Protein AF-A0A7S1EM08-F1 (af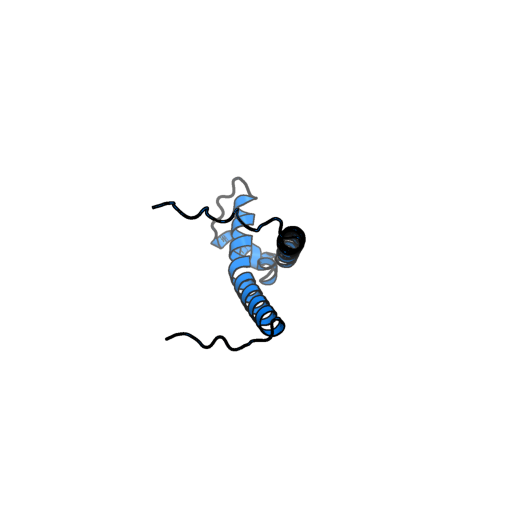db_monomer)

Sequence (112 aa):
RRGREGNLEPFESMVCGAIAGAVSGALTTPIDVIKTRLMTVKGSQRTIQGVFVDILAREGPVGLAAGLRERALYIALGSAIFWGCFEQSKGWLDQRDAQGALKPPGRAPARA

Solvent-accessible surface area (backbone atoms only — not comparable to full-atom values): 6696 Å² total; per-residue (Å²): 138,83,78,83,82,66,90,62,51,74,65,57,52,49,52,52,49,50,50,54,49,48,53,52,43,65,69,45,33,44,57,53,48,50,52,49,54,59,66,69,45,80,88,62,92,67,50,74,65,55,53,51,51,52,42,44,75,74,52,33,80,62,44,39,49,64,59,52,67,63,48,50,51,52,49,51,53,52,50,51,54,53,50,53,52,47,51,53,54,47,54,55,50,52,52,40,49,74,68,54,74,67,63,71,79,73,79,72,78,82,77,130

Mean predicted aligned error: 13.81 Å

pLDDT: mean 73.02, std 11.29, range [43.91, 93.06]

Structure (mmCIF, N/CA/C/O backbone):
data_AF-A0A7S1EM08-F1
#
_entry.id   AF-A0A7S1EM08-F1
#
loop_
_atom_site.group_PDB
_atom_site.id
_atom_site.type_symbol
_atom_site.label_atom_id
_atom_site.label_alt_id
_atom_site.label_comp_id
_atom_site.label_asym_id
_atom_site.label_entity_id
_atom_site.label_seq_id
_atom_site.pdbx_PDB_ins_code
_atom_site.Cartn_x
_atom_site.Cartn_y
_atom_site.Cartn_z
_atom_site.occupancy
_atom_site.B_iso_or_equiv
_atom_site.auth_seq_id
_atom_site.auth_comp_id
_atom_site.auth_asym_id
_atom_site.auth_atom_id
_atom_site.pdbx_PDB_model_num
ATOM 1 N N . ARG A 1 1 ? 7.359 -28.696 -13.840 1.00 46.88 1 ARG A N 1
ATOM 2 C CA . ARG A 1 1 ? 6.148 -28.099 -14.454 1.00 46.88 1 ARG A CA 1
ATOM 3 C C . ARG A 1 1 ? 6.373 -26.592 -14.537 1.00 46.88 1 ARG A C 1
ATOM 5 O O . ARG A 1 1 ? 6.162 -25.902 -13.553 1.00 46.88 1 ARG A O 1
ATOM 12 N N . ARG A 1 2 ? 6.952 -26.126 -15.649 1.00 43.91 2 ARG A N 1
ATOM 13 C CA . ARG A 1 2 ? 7.325 -24.726 -15.901 1.00 43.91 2 ARG A CA 1
ATOM 14 C C . ARG A 1 2 ? 6.115 -24.076 -16.580 1.00 43.91 2 ARG A C 1
ATOM 16 O O . ARG A 1 2 ? 5.728 -24.521 -17.657 1.00 43.91 2 ARG A O 1
ATOM 23 N N . GLY A 1 3 ? 5.428 -23.187 -15.864 1.00 45.25 3 GLY A N 1
ATOM 24 C CA . GLY A 1 3 ? 4.225 -22.511 -16.349 1.00 45.25 3 GLY A CA 1
ATOM 25 C C . GLY A 1 3 ? 4.552 -21.670 -17.579 1.00 45.25 3 GLY A C 1
ATOM 26 O O . GLY A 1 3 ? 5.607 -21.050 -17.632 1.00 45.25 3 GLY A O 1
ATOM 27 N N . ARG A 1 4 ? 3.675 -21.728 -18.581 1.00 49.38 4 ARG A N 1
ATOM 28 C CA . ARG A 1 4 ? 3.766 -20.994 -19.845 1.00 49.38 4 ARG A CA 1
ATOM 29 C C . ARG A 1 4 ? 3.819 -19.496 -19.547 1.00 49.38 4 ARG A C 1
ATOM 31 O O . ARG A 1 4 ? 2.798 -18.918 -19.189 1.00 49.38 4 ARG A O 1
ATOM 38 N N . GLU A 1 5 ? 4.981 -18.884 -19.725 1.00 55.38 5 GLU A N 1
ATOM 39 C CA . GLU A 1 5 ? 5.107 -17.442 -19.930 1.00 55.38 5 GLU A CA 1
ATOM 40 C C . GLU A 1 5 ? 4.520 -17.162 -21.317 1.00 55.38 5 GLU A C 1
ATOM 42 O O . GLU A 1 5 ? 5.207 -17.168 -22.336 1.00 55.38 5 GLU A O 1
ATOM 47 N N . GLY A 1 6 ? 3.189 -17.076 -21.374 1.00 58.03 6 GLY A N 1
ATOM 48 C CA . GLY A 1 6 ? 2.522 -16.464 -22.509 1.00 58.03 6 GLY A CA 1
ATOM 49 C C . GLY A 1 6 ? 3.033 -15.035 -22.598 1.00 58.03 6 GLY A C 1
ATOM 50 O O . GLY A 1 6 ? 3.149 -14.369 -21.573 1.00 58.03 6 GLY A O 1
ATOM 51 N N . ASN A 1 7 ? 3.380 -14.599 -23.803 1.00 53.12 7 ASN A N 1
ATOM 52 C CA . ASN A 1 7 ? 3.710 -13.218 -24.123 1.00 53.12 7 ASN A CA 1
ATOM 53 C C . ASN A 1 7 ? 2.462 -12.345 -23.898 1.00 53.12 7 ASN A C 1
ATOM 55 O O . ASN A 1 7 ? 1.795 -11.959 -24.855 1.00 53.12 7 ASN A O 1
ATOM 59 N N . LEU A 1 8 ? 2.091 -12.148 -22.630 1.00 60.16 8 LEU A N 1
ATOM 60 C CA . LEU A 1 8 ? 1.045 -11.236 -22.203 1.00 60.16 8 LEU A CA 1
ATOM 61 C C . LEU A 1 8 ? 1.522 -9.851 -22.592 1.00 60.16 8 LEU A C 1
ATOM 63 O O . LEU A 1 8 ? 2.664 -9.484 -22.293 1.00 60.16 8 LEU A O 1
ATOM 67 N N . GLU A 1 9 ? 0.665 -9.098 -23.270 1.00 72.25 9 GLU A N 1
ATOM 68 C CA . GLU A 1 9 ? 1.001 -7.719 -23.577 1.00 72.25 9 GLU A CA 1
ATOM 69 C C . GLU A 1 9 ? 1.363 -7.008 -22.258 1.00 72.25 9 GLU A C 1
ATOM 71 O O . GLU A 1 9 ? 0.717 -7.262 -21.229 1.00 72.25 9 GLU A O 1
ATOM 76 N N . PRO A 1 10 ? 2.380 -6.128 -22.234 1.00 77.31 10 PRO A N 1
ATOM 77 C CA . PRO A 1 10 ? 2.756 -5.393 -21.023 1.00 77.31 10 PRO A CA 1
ATOM 78 C C . PRO A 1 10 ? 1.546 -4.734 -20.344 1.00 77.31 10 PRO A C 1
ATOM 80 O O . PRO A 1 10 ? 1.454 -4.686 -19.116 1.00 77.31 10 PRO A O 1
ATOM 83 N N . PHE A 1 11 ? 0.576 -4.312 -21.156 1.00 80.19 11 PHE A N 1
ATOM 84 C CA . PHE A 1 11 ? -0.696 -3.765 -20.716 1.00 80.19 11 PHE A CA 1
ATOM 85 C C . PHE A 1 11 ? -1.592 -4.783 -19.987 1.00 80.19 11 PHE A C 1
ATOM 87 O O . PHE A 1 11 ? -2.095 -4.482 -18.905 1.00 80.19 11 PHE A O 1
ATOM 94 N N . GLU A 1 12 ? -1.757 -6.003 -20.506 1.00 83.06 12 GLU A N 1
ATOM 95 C CA . GLU A 1 12 ? -2.551 -7.056 -19.850 1.00 83.06 12 GLU A CA 1
ATOM 96 C C . GLU A 1 12 ? -1.973 -7.428 -18.481 1.00 83.06 12 GLU A C 1
ATOM 98 O O . GLU A 1 12 ? -2.707 -7.567 -17.497 1.00 83.06 12 GLU A O 1
ATOM 103 N N . SER A 1 13 ? -0.644 -7.531 -18.397 1.00 82.56 13 SER A N 1
ATOM 104 C CA . SER A 1 13 ? 0.050 -7.809 -17.136 1.00 82.56 13 SER A CA 1
ATOM 105 C C . SER A 1 13 ? -0.131 -6.670 -16.126 1.00 82.56 13 SER A C 1
ATOM 107 O O . SER A 1 13 ? -0.373 -6.933 -14.945 1.00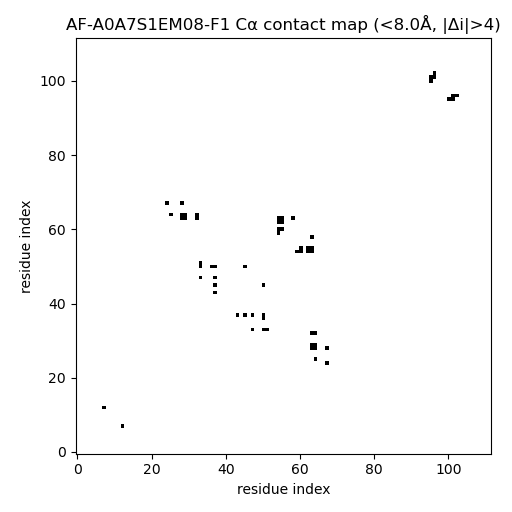 82.56 13 SER A O 1
ATOM 109 N N . MET A 1 14 ? -0.087 -5.410 -16.579 1.00 80.50 14 MET A N 1
ATOM 110 C CA . MET A 1 14 ? -0.380 -4.244 -15.738 1.00 80.50 14 MET A CA 1
ATOM 111 C C . MET A 1 14 ? -1.815 -4.255 -15.210 1.00 80.50 14 MET A C 1
ATOM 113 O O . MET A 1 14 ? -2.022 -4.028 -14.019 1.00 80.50 14 MET A O 1
ATOM 117 N N . VAL A 1 15 ? -2.803 -4.537 -16.062 1.00 85.31 15 VAL A N 1
ATOM 118 C CA . VAL A 1 15 ? -4.218 -4.574 -15.658 1.00 85.31 15 VAL A CA 1
ATOM 119 C C . VAL A 1 15 ? -4.469 -5.710 -14.667 1.00 85.31 15 VAL A C 1
ATOM 121 O O . VAL A 1 15 ? -5.100 -5.496 -13.632 1.00 85.31 15 VAL A O 1
ATOM 124 N N . CYS A 1 16 ? -3.918 -6.898 -14.927 1.00 85.19 16 CYS A N 1
ATOM 125 C CA . CYS A 1 16 ? -3.976 -8.030 -14.004 1.00 85.19 16 CYS A CA 1
ATOM 126 C C . CYS A 1 16 ? -3.360 -7.676 -12.640 1.00 85.19 16 CYS A C 1
ATOM 128 O O . CYS A 1 16 ? -3.988 -7.887 -11.598 1.00 85.19 16 CYS A O 1
ATOM 130 N N . GLY A 1 17 ? -2.171 -7.064 -12.641 1.00 83.69 17 GLY A N 1
ATOM 131 C CA . GLY A 1 17 ? -1.505 -6.594 -11.427 1.00 83.69 17 GLY A CA 1
ATOM 132 C C . GLY A 1 17 ? -2.308 -5.529 -10.678 1.00 83.69 17 GLY A C 1
ATOM 133 O O . GLY A 1 17 ? -2.412 -5.590 -9.453 1.00 83.69 17 GLY A O 1
ATOM 134 N N . ALA A 1 18 ? -2.936 -4.596 -11.396 1.00 82.25 18 ALA A N 1
ATOM 135 C CA . ALA A 1 18 ? -3.779 -3.558 -10.811 1.00 82.25 18 ALA A CA 1
ATOM 136 C C . ALA A 1 18 ? -5.034 -4.143 -10.148 1.00 82.25 18 ALA A C 1
ATOM 138 O O . ALA A 1 18 ? -5.361 -3.764 -9.025 1.00 82.25 18 ALA A O 1
ATOM 139 N N . ILE A 1 19 ? -5.705 -5.101 -10.793 1.00 84.31 19 ILE A N 1
ATOM 140 C CA . ILE A 1 19 ? -6.881 -5.781 -10.229 1.00 84.31 19 ILE A CA 1
ATOM 141 C C . ILE A 1 19 ? -6.481 -6.608 -9.006 1.00 84.31 19 ILE A C 1
ATOM 143 O O . ILE A 1 19 ? -7.110 -6.494 -7.954 1.00 84.31 19 ILE A O 1
ATOM 147 N N . ALA A 1 20 ? -5.407 -7.395 -9.103 1.00 85.44 20 ALA A N 1
ATOM 148 C CA . ALA A 1 20 ? -4.890 -8.169 -7.977 1.00 85.44 20 ALA A CA 1
ATOM 149 C C . ALA A 1 20 ? -4.507 -7.258 -6.794 1.00 85.44 20 ALA A C 1
ATOM 151 O O . ALA A 1 20 ? -4.840 -7.552 -5.643 1.00 85.44 20 ALA A O 1
ATOM 152 N N . GLY A 1 21 ? -3.874 -6.117 -7.079 1.00 77.06 21 GLY A N 1
ATOM 153 C CA . GLY A 1 21 ? -3.540 -5.089 -6.097 1.00 77.06 21 GLY A CA 1
ATOM 154 C C . GLY A 1 21 ? -4.771 -4.429 -5.476 1.00 77.06 21 GLY A C 1
ATOM 155 O O . 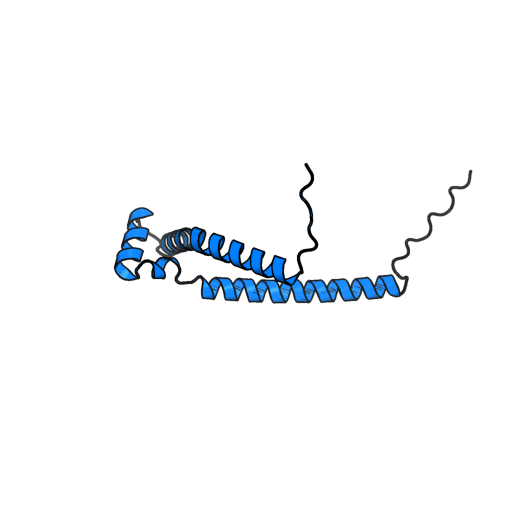GLY A 1 21 ? -4.804 -4.240 -4.263 1.00 77.06 21 GLY A O 1
ATOM 156 N N . ALA A 1 22 ? -5.807 -4.140 -6.265 1.00 78.19 22 ALA A N 1
ATOM 157 C CA . ALA A 1 22 ? -7.059 -3.565 -5.781 1.00 78.19 22 ALA A CA 1
ATOM 158 C C . ALA A 1 22 ? -7.814 -4.532 -4.859 1.00 78.19 22 ALA A C 1
ATOM 160 O O . ALA A 1 22 ? -8.290 -4.122 -3.802 1.00 78.19 22 ALA A O 1
ATOM 161 N N . VAL A 1 23 ? -7.873 -5.820 -5.211 1.00 81.38 23 VAL A N 1
ATOM 162 C CA . VAL A 1 23 ? -8.495 -6.863 -4.378 1.00 81.38 23 VAL A CA 1
ATOM 163 C C . VAL A 1 23 ? -7.713 -7.061 -3.078 1.00 81.38 23 VAL A C 1
ATOM 165 O O . VAL A 1 23 ? -8.300 -7.069 -1.997 1.00 81.38 23 VAL A O 1
ATOM 168 N N . SER A 1 24 ? -6.384 -7.159 -3.163 1.00 80.94 24 SER A N 1
ATOM 169 C CA . SER A 1 24 ? -5.511 -7.244 -1.986 1.00 80.94 24 SER A CA 1
ATOM 170 C C . SER A 1 24 ? -5.666 -6.017 -1.082 1.00 80.94 24 SER A C 1
ATOM 172 O O . SER A 1 24 ? -5.831 -6.147 0.134 1.00 80.94 24 SER A O 1
ATOM 174 N N . GLY A 1 25 ? -5.706 -4.824 -1.684 1.00 71.81 25 GLY A N 1
ATOM 175 C CA . GLY A 1 25 ? -5.969 -3.560 -1.009 1.00 71.81 25 GLY A CA 1
ATOM 176 C C . GLY A 1 25 ? -7.314 -3.584 -0.294 1.00 71.81 25 GLY A C 1
ATOM 177 O O . GLY A 1 25 ? -7.359 -3.356 0.908 1.00 71.81 25 GLY A O 1
ATOM 178 N N . ALA A 1 26 ? -8.400 -3.953 -0.971 1.00 73.12 26 ALA A N 1
ATOM 179 C CA . ALA A 1 26 ? -9.730 -4.030 -0.367 1.00 73.12 26 ALA A CA 1
ATOM 180 C C . ALA A 1 26 ? -9.786 -4.973 0.851 1.00 73.12 26 ALA A C 1
ATOM 182 O O . ALA A 1 26 ? -10.440 -4.652 1.842 1.00 73.12 26 ALA A O 1
ATOM 183 N N . LEU A 1 27 ? -9.061 -6.096 0.812 1.00 77.94 27 LEU A N 1
ATOM 184 C CA . LEU A 1 27 ? -8.993 -7.047 1.927 1.00 77.94 27 LEU A CA 1
ATOM 185 C C . LEU A 1 27 ? -8.138 -6.548 3.101 1.00 77.94 27 LEU A C 1
ATOM 187 O O . LEU A 1 27 ? -8.450 -6.830 4.257 1.00 77.94 27 LEU A O 1
ATOM 191 N N . THR A 1 28 ? -7.067 -5.802 2.830 1.00 76.75 28 THR A N 1
ATOM 192 C CA . THR A 1 28 ? -6.117 -5.335 3.858 1.00 76.75 28 THR A CA 1
ATOM 193 C C . THR A 1 28 ? -6.4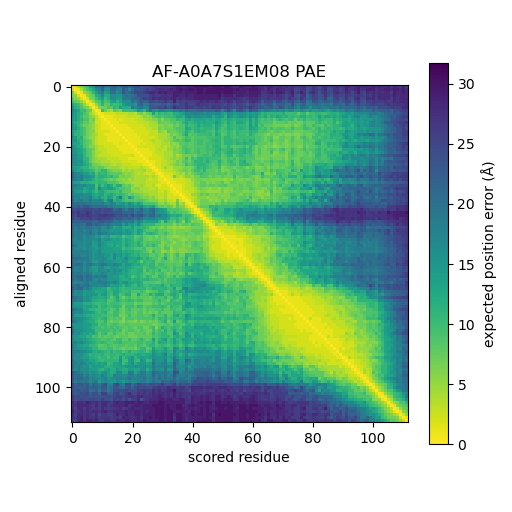56 -3.960 4.433 1.00 76.75 28 THR A C 1
ATOM 195 O O . THR A 1 28 ? -6.115 -3.682 5.582 1.00 76.75 28 THR A O 1
ATOM 198 N N . THR A 1 29 ? -7.195 -3.123 3.699 1.00 72.69 29 THR A N 1
ATOM 199 C CA . THR A 1 29 ? -7.602 -1.778 4.144 1.00 72.69 29 THR A CA 1
ATOM 200 C C . THR A 1 29 ? -8.382 -1.768 5.469 1.00 72.69 29 THR A C 1
ATOM 202 O O . THR A 1 29 ? -8.004 -0.975 6.333 1.00 72.69 29 THR A O 1
ATOM 205 N N . PRO A 1 30 ? -9.382 -2.642 5.734 1.00 70.19 30 PRO A N 1
ATOM 206 C CA . PRO A 1 30 ? -10.062 -2.642 7.034 1.00 70.19 30 PRO A CA 1
ATOM 207 C C . PRO A 1 30 ? -9.102 -2.921 8.198 1.00 70.19 30 PRO A C 1
ATOM 209 O O . PRO A 1 30 ? -9.224 -2.315 9.261 1.00 70.19 30 PRO A O 1
ATOM 212 N N . ILE A 1 31 ? -8.111 -3.795 7.998 1.00 76.25 31 ILE A N 1
ATOM 213 C CA . ILE A 1 31 ? -7.103 -4.125 9.016 1.00 76.25 31 ILE A CA 1
ATOM 214 C C . ILE A 1 31 ? -6.174 -2.926 9.255 1.00 76.25 31 ILE A C 1
ATOM 216 O O . ILE A 1 31 ? -5.887 -2.592 10.409 1.00 76.25 31 ILE A O 1
ATOM 220 N N . ASP A 1 32 ? -5.760 -2.237 8.189 1.00 75.25 32 ASP A N 1
ATOM 221 C CA . ASP A 1 32 ? -4.921 -1.036 8.270 1.00 75.25 32 ASP A CA 1
ATOM 222 C C . ASP A 1 32 ? -5.649 0.134 8.967 1.00 75.25 32 ASP A C 1
ATOM 224 O O . ASP A 1 32 ? -5.050 0.832 9.795 1.00 75.25 32 ASP A O 1
ATOM 228 N N . VAL A 1 33 ? -6.952 0.323 8.720 1.00 69.25 33 VAL A N 1
ATOM 229 C CA . VAL A 1 33 ? -7.774 1.363 9.376 1.00 69.25 33 VAL A CA 1
ATOM 230 C C . VAL A 1 33 ? -7.970 1.071 10.867 1.00 69.25 33 VAL A C 1
ATOM 232 O O . VAL A 1 33 ? -7.821 1.967 11.702 1.00 69.25 33 VAL A O 1
ATOM 235 N N . ILE A 1 34 ? -8.245 -0.183 11.238 1.00 72.62 34 ILE A N 1
ATOM 236 C CA . ILE A 1 34 ? -8.352 -0.576 12.653 1.00 72.62 34 ILE A CA 1
ATOM 237 C C . ILE A 1 34 ? -7.021 -0.328 13.368 1.00 72.62 34 ILE A C 1
ATOM 239 O O . ILE A 1 34 ? -7.000 0.257 14.453 1.00 72.62 34 ILE A O 1
ATOM 243 N N . LYS A 1 35 ? -5.903 -0.747 12.759 1.00 72.06 35 LYS A N 1
ATOM 244 C CA . LYS A 1 35 ? -4.566 -0.616 13.350 1.00 72.06 35 LYS A CA 1
ATOM 245 C C . LYS A 1 35 ? -4.174 0.845 13.553 1.00 72.06 35 LYS A C 1
ATOM 247 O O . LYS A 1 35 ? -3.656 1.194 14.613 1.00 72.06 35 LYS A O 1
ATOM 252 N N . THR A 1 36 ? -4.432 1.699 12.563 1.00 73.12 36 THR A N 1
ATOM 253 C CA . THR A 1 36 ? -4.134 3.135 12.658 1.00 73.12 36 THR A CA 1
ATOM 254 C C . THR A 1 36 ? -5.005 3.817 13.710 1.00 73.12 36 THR A C 1
ATOM 256 O O . THR A 1 36 ? -4.454 4.488 14.580 1.00 73.12 36 THR A O 1
ATOM 259 N N . ARG A 1 37 ? -6.323 3.567 13.750 1.00 69.94 37 ARG A N 1
ATOM 260 C CA . ARG A 1 37 ? -7.192 4.134 14.803 1.00 69.94 37 ARG A CA 1
ATOM 261 C C . ARG A 1 37 ? -6.823 3.663 16.208 1.00 69.94 37 ARG A C 1
ATOM 263 O O . ARG A 1 37 ? -6.883 4.463 17.139 1.00 69.94 37 ARG A O 1
ATOM 270 N N . LEU A 1 38 ? -6.412 2.404 16.364 1.00 70.94 38 LEU A N 1
ATOM 271 C CA . LEU A 1 38 ? -5.954 1.876 17.650 1.00 70.94 38 LEU A CA 1
ATOM 272 C C . LEU A 1 38 ? -4.676 2.584 18.136 1.00 70.94 38 LEU A C 1
ATOM 274 O O . LEU A 1 38 ? -4.547 2.866 19.322 1.00 70.94 38 LEU A O 1
ATOM 278 N N . MET A 1 39 ? -3.754 2.912 17.223 1.00 67.62 39 MET A N 1
ATOM 279 C CA . MET A 1 39 ? -2.489 3.587 17.548 1.00 67.62 39 MET A CA 1
ATOM 280 C C . MET A 1 39 ? -2.632 5.104 17.744 1.00 67.62 39 MET A C 1
ATOM 282 O O . MET A 1 39 ? -1.878 5.695 18.517 1.00 67.62 39 MET A O 1
ATOM 286 N N . THR A 1 40 ? -3.584 5.755 17.067 1.00 70.06 40 THR A N 1
ATOM 287 C CA . THR A 1 40 ? -3.798 7.208 17.186 1.00 70.06 40 THR A CA 1
ATOM 288 C C . THR A 1 40 ? -4.482 7.591 18.502 1.00 70.06 40 THR A C 1
ATOM 290 O O . THR A 1 40 ? -4.184 8.651 19.054 1.00 70.06 40 THR A O 1
ATOM 293 N N . VAL A 1 41 ? -5.350 6.737 19.061 1.00 66.50 41 VAL A N 1
ATOM 294 C CA . VAL A 1 41 ? -5.991 7.006 20.359 1.00 66.50 41 VAL A CA 1
ATOM 295 C C . VAL A 1 41 ? -5.111 6.485 21.500 1.00 66.50 41 VAL A C 1
ATOM 297 O O . VAL A 1 41 ? -5.346 5.415 22.065 1.00 66.50 41 VAL A O 1
ATOM 300 N N . LYS A 1 42 ? -4.081 7.259 21.862 1.00 51.81 42 LYS A N 1
ATOM 301 C CA . LYS A 1 42 ? -3.261 6.990 23.054 1.00 51.81 42 LYS A CA 1
ATOM 302 C C . LYS A 1 42 ? -4.160 6.872 24.294 1.00 51.81 42 LYS A C 1
ATOM 304 O O . LYS A 1 42 ? -4.842 7.824 24.656 1.00 51.81 42 LYS A O 1
ATOM 309 N N . GLY A 1 43 ? -4.144 5.705 24.942 1.00 56.62 43 GLY A N 1
ATOM 310 C CA . GLY A 1 43 ? -4.871 5.448 26.194 1.00 56.62 43 GLY A CA 1
ATOM 311 C C . GLY A 1 43 ? -6.236 4.765 26.049 1.00 56.62 43 GLY A C 1
ATOM 312 O O . GLY A 1 43 ? -6.916 4.559 27.051 1.00 56.62 43 GLY A O 1
ATOM 313 N N . SER A 1 44 ? -6.650 4.372 24.840 1.00 56.56 44 SER A N 1
ATOM 314 C CA . SER A 1 44 ? -7.898 3.628 24.653 1.00 56.56 44 SER A CA 1
ATOM 315 C C . SER A 1 44 ? -7.698 2.124 24.863 1.00 56.56 44 SER A C 1
ATOM 317 O O . SER A 1 44 ? -7.051 1.463 24.060 1.00 56.56 44 SER A O 1
ATOM 319 N N . GLN A 1 45 ? -8.316 1.554 25.903 1.00 58.41 45 GLN A N 1
ATOM 320 C CA . GLN A 1 45 ? -8.475 0.099 26.095 1.00 58.41 45 GLN A CA 1
ATOM 321 C C . GLN A 1 45 ? -9.540 -0.484 25.140 1.00 58.41 45 GLN A C 1
ATOM 323 O O . GLN A 1 45 ? -10.345 -1.331 25.521 1.00 58.41 45 GLN A O 1
ATOM 328 N N . ARG A 1 46 ? -9.634 0.020 23.903 1.00 63.84 46 ARG A N 1
ATOM 329 C CA . ARG A 1 46 ? -10.616 -0.479 22.938 1.00 63.84 46 ARG A CA 1
ATOM 330 C C . ARG A 1 46 ? -10.100 -1.757 22.299 1.00 63.84 46 ARG A C 1
ATOM 332 O O . ARG A 1 46 ? -9.036 -1.790 21.691 1.00 63.84 46 ARG A O 1
ATOM 339 N N . THR A 1 47 ? -10.899 -2.808 22.395 1.00 71.81 47 THR A N 1
ATOM 340 C CA . THR A 1 47 ? -10.673 -4.063 21.684 1.00 71.81 47 THR A CA 1
ATOM 341 C C . THR A 1 47 ? -10.822 -3.841 20.175 1.00 71.81 47 THR A C 1
ATOM 343 O O . THR A 1 47 ? -11.649 -3.037 19.741 1.00 71.81 47 THR A O 1
ATOM 346 N N . ILE A 1 48 ? -10.076 -4.604 19.370 1.00 72.44 48 ILE A N 1
ATOM 347 C CA . ILE A 1 48 ? -10.146 -4.613 17.894 1.00 72.44 48 ILE A CA 1
ATOM 348 C C . ILE A 1 48 ? -11.602 -4.661 17.391 1.00 72.44 48 ILE A C 1
ATOM 350 O O . ILE A 1 48 ? -11.984 -3.909 16.497 1.00 72.44 48 ILE A O 1
ATOM 354 N N . GLN A 1 49 ? -12.431 -5.493 18.027 1.00 74.00 49 GLN A N 1
ATOM 355 C CA . GLN A 1 49 ? -13.851 -5.654 17.708 1.00 74.00 49 GLN A CA 1
ATOM 356 C C . GLN A 1 49 ? -14.672 -4.384 17.979 1.00 74.00 49 GLN A C 1
ATOM 358 O O . GLN A 1 49 ? -15.526 -4.027 17.173 1.00 74.00 49 GLN A O 1
ATOM 363 N N . GLY A 1 50 ? -14.392 -3.665 19.070 1.00 73.81 50 GLY A N 1
ATOM 364 C CA . GLY A 1 50 ? -15.096 -2.429 19.414 1.00 73.81 50 GLY A CA 1
ATOM 365 C C . GLY A 1 50 ? -14.802 -1.300 18.428 1.00 73.81 50 GLY A C 1
ATOM 366 O O . GLY A 1 50 ? -15.708 -0.568 18.051 1.00 73.81 50 GLY A O 1
ATOM 367 N N . VAL A 1 51 ? -13.557 -1.198 17.950 1.00 73.69 51 VAL A N 1
ATOM 368 C CA . VAL A 1 51 ? -13.186 -0.235 16.898 1.00 73.69 51 VAL A CA 1
ATOM 369 C C . VAL A 1 51 ? -13.861 -0.590 15.574 1.00 73.69 51 VAL A C 1
ATOM 371 O O . VAL A 1 51 ? -14.376 0.296 14.903 1.00 73.69 51 VAL A O 1
ATOM 374 N N . PHE A 1 52 ? -13.908 -1.876 15.218 1.00 71.25 52 PHE A N 1
ATOM 375 C CA . PHE A 1 52 ? -14.570 -2.334 13.997 1.00 71.25 52 PHE A CA 1
ATOM 376 C C . PHE A 1 52 ? -16.071 -2.010 13.985 1.00 71.25 52 PHE A C 1
ATOM 378 O O . PHE A 1 52 ? -16.565 -1.451 13.008 1.00 71.25 52 PHE A O 1
ATOM 385 N N . VAL A 1 53 ? -16.781 -2.297 15.082 1.00 77.44 53 VAL A N 1
ATOM 386 C CA . VAL A 1 53 ? -18.215 -1.988 15.218 1.00 77.44 53 VAL A CA 1
ATOM 387 C C . VAL A 1 53 ? -18.466 -0.478 15.229 1.00 77.44 53 VAL A C 1
ATOM 389 O O . VAL A 1 53 ? -19.397 -0.024 14.573 1.00 77.44 53 VAL A O 1
ATOM 392 N N . ASP A 1 54 ? -17.627 0.312 15.909 1.00 75.31 54 ASP A N 1
ATOM 393 C CA . ASP A 1 54 ? -17.749 1.780 15.959 1.00 75.31 54 ASP A CA 1
ATOM 394 C C . ASP A 1 54 ? -17.541 2.409 14.566 1.00 75.31 54 ASP A C 1
ATOM 396 O O . ASP A 1 54 ? -18.276 3.319 14.185 1.00 75.31 54 ASP A O 1
ATOM 400 N N . ILE A 1 55 ? -16.608 1.881 13.758 1.00 73.56 55 ILE A N 1
ATOM 401 C CA . ILE A 1 55 ? -16.429 2.301 12.356 1.00 73.56 55 ILE A CA 1
ATOM 402 C C . ILE A 1 55 ? -17.660 1.931 11.524 1.00 73.56 55 ILE A C 1
ATOM 404 O O . ILE A 1 55 ? -18.197 2.783 10.816 1.00 73.56 55 ILE A O 1
ATOM 408 N N . LEU A 1 56 ? -18.143 0.688 11.632 1.00 77.50 56 LEU A N 1
ATOM 409 C CA . LEU A 1 56 ? -19.308 0.231 10.871 1.00 77.50 56 LEU A CA 1
ATOM 410 C C . LEU A 1 56 ? -20.575 1.026 11.218 1.00 77.50 56 LEU A C 1
ATOM 412 O O . LEU A 1 56 ? -21.358 1.343 10.327 1.00 77.50 56 LEU A O 1
ATOM 416 N N . ALA A 1 57 ? -20.764 1.364 12.495 1.00 79.06 57 ALA A N 1
ATOM 417 C CA . ALA A 1 57 ? -21.930 2.094 12.983 1.00 79.06 57 ALA A CA 1
ATOM 418 C C . ALA A 1 57 ? -21.901 3.591 12.632 1.00 79.06 57 ALA A C 1
ATOM 420 O O . ALA A 1 57 ? -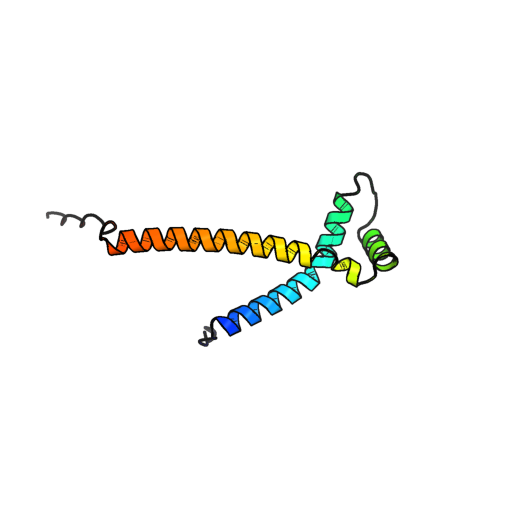22.962 4.185 12.447 1.00 79.06 57 ALA A O 1
ATOM 421 N N . ARG A 1 58 ? -20.715 4.214 12.549 1.00 76.62 58 ARG A N 1
ATOM 422 C CA . ARG A 1 58 ? -20.572 5.662 12.296 1.00 76.62 58 ARG A CA 1
ATOM 423 C C . ARG A 1 58 ? -20.339 6.020 10.832 1.00 76.62 58 ARG A C 1
ATOM 425 O O . ARG A 1 58 ? -20.841 7.040 10.376 1.00 76.62 58 ARG A O 1
ATOM 432 N N . GLU A 1 59 ? -19.552 5.221 10.120 1.00 71.94 59 GLU A N 1
ATOM 433 C CA . GLU A 1 59 ? -19.056 5.537 8.770 1.00 71.94 59 GLU A CA 1
ATOM 434 C C . GLU A 1 59 ? -19.494 4.496 7.726 1.00 71.94 59 GLU A C 1
ATOM 436 O O . GLU A 1 59 ? -19.298 4.684 6.523 1.00 71.94 59 GLU A O 1
ATOM 441 N N . GLY A 1 60 ? -20.111 3.397 8.172 1.00 75.94 60 GLY A N 1
ATOM 442 C CA . GLY A 1 60 ? -20.548 2.309 7.309 1.00 75.94 60 GLY A CA 1
ATOM 443 C C . GLY A 1 60 ? -19.389 1.471 6.750 1.00 75.94 60 GLY A C 1
ATOM 444 O O . GLY A 1 60 ? 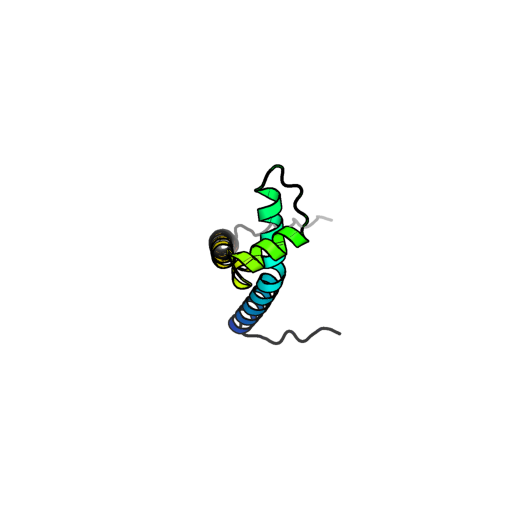-18.218 1.688 7.071 1.00 75.94 60 GLY A O 1
ATOM 445 N N . PRO A 1 61 ? -19.688 0.499 5.871 1.00 68.50 61 PRO A N 1
ATOM 446 C CA . PRO A 1 61 ? -18.677 -0.374 5.271 1.00 68.50 61 PRO A CA 1
ATOM 447 C C . PRO A 1 61 ? -17.684 0.378 4.369 1.00 68.50 61 PRO A C 1
ATOM 449 O O . PRO A 1 61 ? -16.558 -0.074 4.190 1.00 68.50 61 PRO A O 1
ATOM 452 N N . VAL A 1 62 ? -18.060 1.550 3.845 1.00 67.31 62 VAL A N 1
ATOM 453 C CA . VAL A 1 62 ? -17.164 2.419 3.060 1.00 67.31 62 VAL A CA 1
ATOM 454 C C . VAL A 1 62 ? -16.144 3.130 3.959 1.00 67.31 62 VAL A C 1
ATOM 456 O O . VAL A 1 62 ? -15.022 3.379 3.521 1.00 67.31 62 VAL A O 1
ATOM 459 N N . GLY A 1 63 ? -16.475 3.377 5.232 1.00 66.81 63 GLY A N 1
ATOM 460 C CA . GLY A 1 63 ? -15.548 3.916 6.234 1.00 66.81 63 GLY A CA 1
ATOM 461 C C . GLY A 1 63 ? -14.324 3.030 6.477 1.00 66.81 63 GLY A C 1
ATOM 462 O O . GLY A 1 63 ? -13.232 3.528 6.732 1.00 66.81 63 GLY A O 1
ATOM 463 N N . LEU A 1 64 ? -14.461 1.713 6.291 1.00 66.25 64 LEU A N 1
ATOM 464 C CA . LEU A 1 64 ? -13.341 0.764 6.360 1.00 66.25 64 LEU A CA 1
ATOM 465 C C . LEU A 1 64 ? -12.372 0.866 5.174 1.00 66.25 64 LEU A C 1
ATOM 467 O O . LEU A 1 64 ? -11.254 0.367 5.266 1.00 66.25 64 LEU A O 1
ATOM 471 N N . ALA A 1 65 ? -12.795 1.496 4.076 1.00 63.53 65 ALA A N 1
ATOM 472 C CA . ALA A 1 65 ? -11.969 1.789 2.907 1.00 63.53 65 ALA A CA 1
ATOM 473 C C . ALA A 1 65 ? -11.617 3.287 2.792 1.00 63.53 65 ALA A C 1
ATOM 475 O O . ALA A 1 65 ? -10.932 3.698 1.848 1.00 63.53 65 ALA A O 1
ATOM 476 N N . ALA A 1 66 ? -12.072 4.118 3.737 1.00 64.25 66 ALA A N 1
ATOM 477 C CA . ALA A 1 66 ? -11.756 5.538 3.769 1.00 64.25 66 ALA A CA 1
ATOM 478 C C . ALA A 1 66 ? -10.248 5.715 4.011 1.00 64.25 66 ALA A C 1
ATOM 480 O O . ALA A 1 66 ? -9.710 5.246 5.011 1.00 64.25 66 ALA A O 1
ATOM 481 N N . GLY A 1 67 ? -9.553 6.354 3.066 1.00 64.38 67 GLY A N 1
ATOM 482 C CA . GLY A 1 67 ? -8.089 6.469 3.065 1.00 64.38 67 GLY A CA 1
ATOM 483 C C . GLY A 1 67 ? -7.387 5.662 1.970 1.00 64.38 67 GLY A C 1
ATOM 484 O O . GLY A 1 67 ? -6.205 5.895 1.709 1.00 64.38 67 GLY A O 1
ATOM 485 N N . LEU A 1 68 ? -8.081 4.735 1.292 1.00 68.56 68 LEU A N 1
ATOM 486 C CA . LEU A 1 68 ? -7.466 3.922 0.236 1.00 68.56 68 LEU A CA 1
ATOM 487 C C . LEU A 1 68 ? -7.025 4.771 -0.963 1.00 68.56 68 LEU A C 1
ATOM 489 O O . LEU A 1 68 ? -5.955 4.529 -1.513 1.00 68.56 68 LEU A O 1
ATOM 493 N N . ARG A 1 69 ? -7.803 5.796 -1.340 1.00 68.94 69 ARG A N 1
ATOM 494 C CA . ARG A 1 69 ? -7.428 6.716 -2.430 1.00 68.94 69 ARG A CA 1
ATOM 495 C C . ARG A 1 69 ? -6.213 7.563 -2.057 1.00 68.94 69 ARG A C 1
ATOM 497 O O . ARG A 1 69 ? -5.311 7.711 -2.872 1.00 68.94 69 ARG A O 1
ATOM 504 N N . GLU A 1 70 ? -6.152 8.065 -0.824 1.00 76.81 70 GLU A N 1
ATOM 505 C CA . GLU A 1 70 ? -5.022 8.857 -0.341 1.00 76.81 70 GLU A CA 1
ATOM 506 C C . GLU A 1 70 ? -3.752 7.994 -0.282 1.00 76.81 70 GLU A C 1
ATOM 508 O O . GLU A 1 70 ? -2.685 8.423 -0.722 1.00 76.81 70 GLU A O 1
ATOM 513 N N . ARG A 1 71 ? -3.872 6.738 0.166 1.00 72.25 71 ARG A N 1
ATOM 514 C CA . ARG A 1 71 ? -2.771 5.765 0.169 1.00 72.25 71 ARG A CA 1
ATOM 515 C C . ARG A 1 71 ? -2.333 5.381 -1.244 1.00 72.25 71 ARG A C 1
ATOM 517 O O . ARG A 1 71 ? -1.134 5.313 -1.501 1.00 72.25 71 ARG A O 1
ATOM 524 N N . ALA A 1 72 ? -3.276 5.157 -2.157 1.00 75.56 72 ALA A N 1
ATOM 525 C CA . ALA A 1 72 ? -2.980 4.850 -3.554 1.00 75.56 72 ALA A CA 1
ATOM 526 C C . ALA A 1 72 ? -2.239 6.007 -4.236 1.00 75.56 72 ALA A C 1
ATOM 528 O O . ALA A 1 72 ? -1.247 5.767 -4.918 1.00 75.56 72 ALA A O 1
ATOM 529 N N . LEU A 1 73 ? -2.657 7.253 -3.993 1.00 82.06 73 LEU A N 1
ATOM 530 C CA . LEU A 1 73 ? -1.968 8.446 -4.492 1.00 82.06 73 LEU A CA 1
ATOM 531 C C . LEU A 1 73 ? -0.540 8.547 -3.949 1.00 82.06 73 LEU A C 1
ATOM 533 O O . LEU A 1 73 ? 0.389 8.774 -4.721 1.00 82.06 73 LEU A O 1
ATOM 537 N N . TYR A 1 74 ? -0.349 8.333 -2.645 1.00 83.88 74 TYR A N 1
ATOM 538 C CA . TYR A 1 74 ? 0.982 8.357 -2.034 1.00 83.88 74 TYR A CA 1
ATOM 539 C C . TYR A 1 74 ? 1.916 7.303 -2.644 1.00 83.88 74 TYR A C 1
ATOM 541 O O . TYR A 1 74 ? 3.047 7.616 -3.018 1.00 83.88 74 TYR A O 1
ATOM 549 N N . ILE A 1 75 ? 1.430 6.065 -2.789 1.00 82.50 75 ILE A N 1
ATOM 550 C CA . ILE A 1 75 ? 2.196 4.973 -3.402 1.00 82.50 75 ILE A CA 1
ATOM 551 C C . ILE A 1 75 ? 2.499 5.298 -4.866 1.00 82.50 75 ILE A C 1
ATOM 553 O O . ILE A 1 75 ? 3.645 5.171 -5.279 1.00 82.50 75 ILE A O 1
ATOM 557 N N . ALA A 1 76 ? 1.513 5.768 -5.633 1.00 85.44 76 ALA A N 1
ATOM 558 C CA . ALA A 1 76 ? 1.689 6.105 -7.041 1.00 85.44 76 ALA A CA 1
ATOM 559 C C . ALA A 1 76 ? 2.744 7.202 -7.247 1.00 85.44 76 ALA A C 1
ATOM 561 O O . ALA A 1 76 ? 3.620 7.046 -8.097 1.00 85.44 76 ALA A O 1
ATOM 562 N N . LEU A 1 77 ? 2.716 8.271 -6.442 1.00 89.31 77 LEU A N 1
ATOM 563 C CA . LEU A 1 77 ? 3.749 9.310 -6.484 1.00 89.31 77 LEU A CA 1
ATOM 564 C C . LEU A 1 77 ? 5.132 8.751 -6.127 1.00 89.31 77 LEU A C 1
ATOM 566 O O . LEU A 1 77 ? 6.100 9.021 -6.837 1.00 89.31 77 LEU A O 1
ATOM 570 N N . GLY A 1 78 ? 5.229 7.954 -5.058 1.00 89.56 78 GLY A N 1
ATOM 571 C CA . GLY A 1 78 ? 6.490 7.332 -4.649 1.00 89.56 78 GLY A CA 1
ATOM 572 C C . GLY A 1 78 ? 7.068 6.417 -5.732 1.00 89.56 78 GLY A C 1
ATOM 573 O O . GLY A 1 78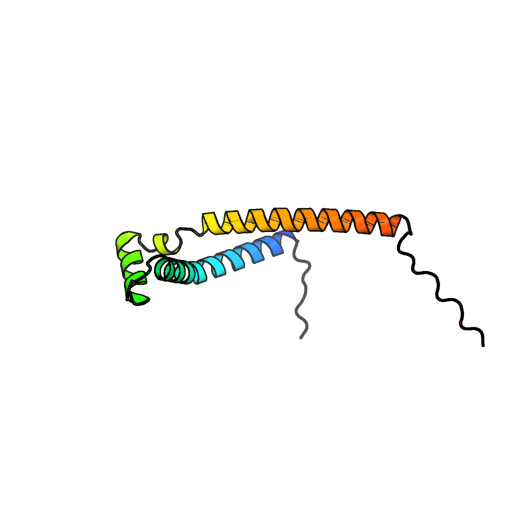 ? 8.255 6.505 -6.051 1.00 89.56 78 GLY A O 1
ATOM 574 N N . SER A 1 79 ? 6.220 5.591 -6.348 1.00 85.94 79 SER A N 1
ATOM 575 C CA . SER A 1 79 ? 6.592 4.706 -7.453 1.00 85.94 79 SER A CA 1
ATOM 576 C C . SER A 1 79 ? 7.014 5.481 -8.700 1.00 85.94 79 SER A C 1
ATOM 578 O O . SER A 1 79 ? 8.005 5.106 -9.320 1.00 85.94 79 SER A O 1
ATOM 580 N N . ALA A 1 80 ? 6.324 6.572 -9.044 1.00 90.25 80 ALA A N 1
ATOM 581 C CA . ALA A 1 80 ? 6.675 7.405 -10.193 1.00 90.25 80 ALA A CA 1
ATOM 582 C C . ALA A 1 80 ? 8.063 8.043 -10.032 1.00 90.25 80 ALA A C 1
ATOM 584 O O . ALA A 1 80 ? 8.876 7.995 -10.954 1.00 90.25 80 ALA A O 1
ATOM 585 N N . ILE A 1 81 ? 8.362 8.585 -8.847 1.00 93.06 81 ILE A N 1
ATOM 586 C CA . ILE A 1 81 ? 9.673 9.182 -8.558 1.00 93.06 81 ILE A CA 1
ATOM 587 C C . ILE A 1 81 ? 10.767 8.111 -8.588 1.00 93.06 81 ILE A C 1
ATOM 589 O O . ILE A 1 81 ? 11.798 8.301 -9.233 1.00 93.06 81 ILE A O 1
ATOM 593 N N . PHE A 1 82 ? 10.544 6.973 -7.922 1.00 90.69 82 PHE A N 1
ATOM 594 C CA . PHE A 1 82 ? 11.512 5.877 -7.888 1.00 90.69 82 PHE A CA 1
ATOM 595 C C . PHE A 1 82 ? 11.822 5.350 -9.293 1.00 90.69 82 PHE A C 1
ATOM 597 O O . PHE A 1 82 ? 12.992 5.239 -9.661 1.00 90.69 82 PHE A O 1
ATOM 604 N N . TRP A 1 83 ? 10.785 5.073 -10.088 1.00 88.06 83 TRP A N 1
ATOM 605 C CA . TRP A 1 83 ? 10.950 4.586 -11.454 1.00 88.06 83 TRP A CA 1
ATOM 606 C C . TRP A 1 83 ? 11.633 5.625 -12.348 1.00 88.06 83 TRP A C 1
ATOM 608 O O . TRP A 1 83 ? 12.560 5.282 -13.075 1.00 88.06 83 TRP A O 1
ATOM 618 N N . GLY A 1 84 ? 11.266 6.905 -12.228 1.00 91.19 84 GLY A N 1
ATOM 619 C CA . GLY A 1 84 ? 11.915 7.988 -12.969 1.00 91.19 84 GLY A CA 1
ATOM 620 C C . GLY A 1 84 ? 13.409 8.127 -12.652 1.00 91.19 84 GLY A C 1
ATOM 621 O O . GLY A 1 84 ? 14.227 8.285 -13.559 1.00 91.19 84 GLY A O 1
ATOM 622 N N . CYS A 1 85 ? 13.800 8.018 -11.380 1.00 92.25 85 CYS A N 1
ATOM 623 C CA . CYS A 1 85 ? 15.213 8.003 -10.986 1.00 92.25 85 CYS A CA 1
ATOM 624 C C . CYS A 1 85 ? 15.943 6.749 -11.487 1.00 92.25 85 CYS A C 1
ATOM 626 O O . CYS A 1 85 ? 17.1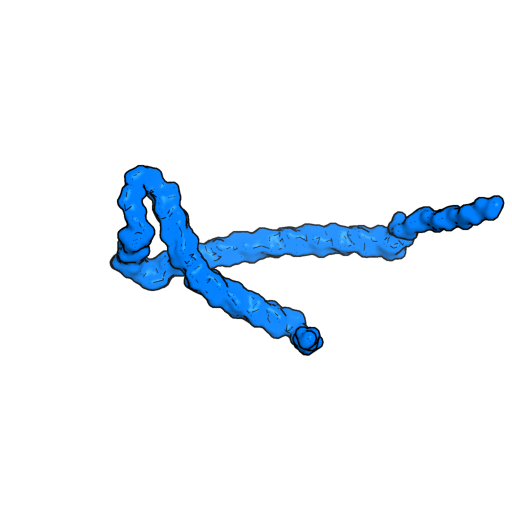05 6.831 -11.898 1.00 92.25 85 CYS A O 1
ATOM 628 N N . PHE A 1 86 ? 15.274 5.595 -11.456 1.00 91.19 86 PHE A N 1
ATOM 629 C CA . PHE A 1 86 ? 15.823 4.338 -11.950 1.00 91.19 86 PHE A CA 1
ATOM 630 C C . PHE A 1 86 ? 16.087 4.393 -13.457 1.00 91.19 86 PHE A C 1
ATOM 632 O O . PHE A 1 86 ? 17.195 4.071 -13.886 1.00 91.19 86 PHE A O 1
ATOM 639 N N . GLU A 1 87 ? 15.125 4.865 -14.252 1.00 89.12 87 GLU A N 1
ATOM 640 C CA . GLU A 1 87 ? 15.301 5.024 -15.698 1.00 89.12 87 GLU A CA 1
ATOM 641 C C . GLU A 1 87 ? 16.394 6.034 -16.038 1.00 89.12 87 GLU A C 1
ATOM 643 O O . GLU A 1 87 ? 17.214 5.757 -16.911 1.00 89.12 87 GLU A O 1
ATOM 648 N N . GLN A 1 88 ? 16.482 7.155 -15.314 1.00 91.00 88 GLN A N 1
ATOM 649 C CA . GLN A 1 88 ? 17.583 8.103 -15.508 1.00 91.00 88 GLN A CA 1
ATOM 650 C C . GLN A 1 88 ? 18.944 7.472 -15.207 1.00 91.00 88 GLN A C 1
ATOM 652 O O . GLN A 1 88 ? 19.882 7.614 -15.990 1.00 91.00 88 GLN A O 1
ATOM 657 N N . SER A 1 89 ? 19.050 6.741 -14.097 1.00 89.38 89 SER A N 1
ATOM 658 C CA . SER A 1 89 ? 20.296 6.074 -13.704 1.00 89.38 89 SER A CA 1
ATOM 659 C C . SER A 1 89 ? 20.697 5.003 -14.716 1.00 89.38 89 SER A C 1
ATOM 661 O O . SER A 1 89 ? 21.865 4.905 -15.093 1.00 89.38 89 SER A O 1
ATOM 663 N N . LYS A 1 90 ? 19.721 4.225 -15.192 1.00 85.94 90 LYS A N 1
ATOM 664 C CA . LYS A 1 90 ? 19.928 3.196 -16.208 1.00 85.94 90 LYS A CA 1
ATOM 665 C C . LYS A 1 90 ? 20.330 3.803 -17.548 1.00 85.94 90 LYS A C 1
ATOM 667 O O . LYS A 1 90 ? 21.318 3.364 -18.120 1.00 85.94 90 LYS A O 1
ATOM 672 N N . GLY A 1 91 ? 19.640 4.845 -18.006 1.00 86.50 91 GLY A N 1
ATOM 673 C CA . GLY A 1 91 ? 19.990 5.547 -19.241 1.00 86.50 91 GLY A CA 1
ATOM 674 C C . GLY A 1 91 ? 21.402 6.131 -19.194 1.00 86.50 91 GLY A C 1
ATOM 675 O O . GLY A 1 91 ? 22.130 6.081 -20.183 1.00 86.50 91 GLY A O 1
ATOM 676 N N . TRP A 1 92 ? 21.833 6.618 -18.029 1.00 84.19 92 TRP A N 1
ATOM 677 C CA . TRP A 1 92 ? 23.198 7.102 -17.837 1.00 84.19 92 TRP A CA 1
ATOM 678 C C . TRP A 1 92 ? 24.241 5.975 -17.887 1.00 84.19 92 TRP A C 1
ATOM 680 O O . TRP A 1 92 ? 25.310 6.145 -18.472 1.00 84.19 92 TRP A O 1
ATOM 690 N N . LEU A 1 93 ? 23.932 4.807 -17.315 1.00 81.88 93 LEU A N 1
ATOM 691 C CA . LEU A 1 93 ? 24.785 3.616 -17.388 1.00 81.88 93 LEU A CA 1
ATOM 692 C C . LEU A 1 93 ? 24.874 3.054 -18.814 1.00 81.88 93 LEU A C 1
ATOM 694 O O . LEU A 1 93 ? 25.981 2.789 -19.279 1.00 81.88 93 LEU A O 1
ATOM 698 N N . ASP A 1 94 ? 23.749 2.960 -19.524 1.00 84.19 94 ASP A N 1
ATOM 699 C CA . ASP A 1 94 ? 23.696 2.489 -20.914 1.00 84.19 94 ASP A CA 1
ATOM 700 C C . ASP A 1 94 ? 24.516 3.405 -21.839 1.00 84.19 94 ASP A C 1
ATOM 702 O O . ASP A 1 94 ? 25.223 2.927 -22.726 1.00 84.19 94 ASP A O 1
ATOM 706 N N . GLN A 1 95 ? 24.518 4.724 -21.598 1.00 78.56 95 GLN A N 1
ATOM 707 C CA . GLN A 1 95 ? 25.383 5.661 -22.327 1.00 78.56 95 GLN A CA 1
ATOM 708 C C . GLN A 1 95 ? 26.877 5.414 -22.073 1.00 78.56 95 GLN A C 1
ATOM 710 O O . GLN A 1 95 ? 27.682 5.557 -22.995 1.00 78.56 95 GLN A O 1
ATOM 715 N N . ARG A 1 96 ? 27.268 5.033 -20.850 1.00 71.31 96 ARG A N 1
ATOM 716 C CA . ARG A 1 96 ? 28.672 4.719 -20.525 1.00 71.31 96 ARG A CA 1
ATOM 717 C C . ARG A 1 96 ? 29.117 3.377 -21.094 1.00 71.31 96 ARG A C 1
ATOM 719 O O . ARG A 1 96 ? 30.279 3.249 -21.484 1.00 71.31 96 ARG A O 1
ATOM 726 N N . ASP A 1 97 ? 28.209 2.410 -21.172 1.00 74.38 97 ASP A N 1
ATOM 727 C CA . ASP A 1 97 ? 28.468 1.124 -21.818 1.00 74.38 97 ASP A CA 1
ATOM 728 C C . ASP A 1 97 ? 28.600 1.290 -23.342 1.00 74.38 97 ASP A C 1
ATOM 730 O O . ASP A 1 97 ? 29.578 0.838 -23.939 1.00 74.38 97 ASP A O 1
ATOM 734 N N . ALA A 1 98 ? 27.708 2.074 -23.964 1.00 69.81 98 ALA A N 1
ATOM 735 C CA . ALA A 1 98 ? 27.759 2.406 -25.392 1.00 69.81 98 ALA A CA 1
ATOM 736 C C . ALA A 1 98 ? 29.012 3.210 -25.791 1.00 69.81 98 ALA A C 1
ATOM 738 O O . ALA A 1 98 ? 29.522 3.063 -26.901 1.00 69.81 98 ALA A O 1
ATOM 739 N N . GLN A 1 99 ? 29.546 4.032 -24.882 1.00 72.44 99 GLN A N 1
ATOM 740 C CA . GLN A 1 99 ? 30.821 4.741 -25.060 1.00 72.44 99 GLN A CA 1
ATOM 741 C C . GLN A 1 99 ? 32.053 3.838 -24.847 1.00 72.44 99 GLN A C 1
ATOM 743 O O . GLN A 1 99 ? 33.186 4.309 -24.937 1.00 72.44 99 GLN A O 1
ATOM 748 N N . GLY A 1 100 ? 31.861 2.543 -24.564 1.00 63.69 100 GLY A N 1
ATOM 749 C CA . GLY A 1 100 ? 32.939 1.570 -24.379 1.00 63.69 100 GLY A CA 1
ATOM 750 C C . GLY A 1 100 ? 33.727 1.741 -23.077 1.00 63.69 100 GLY A C 1
ATOM 751 O O . GLY A 1 100 ? 34.754 1.084 -22.898 1.00 63.69 100 GLY A O 1
ATOM 752 N N . ALA A 1 101 ? 33.259 2.591 -22.155 1.00 63.56 101 ALA A N 1
ATOM 753 C CA . ALA A 1 101 ? 33.956 2.913 -20.909 1.00 63.56 101 ALA A CA 1
ATOM 754 C C . ALA A 1 101 ? 33.903 1.773 -19.872 1.00 63.56 101 ALA A C 1
ATOM 756 O O . ALA A 1 101 ? 34.705 1.756 -18.941 1.00 63.56 101 ALA A O 1
ATOM 757 N N . LEU A 1 102 ? 32.981 0.817 -20.038 1.00 64.94 102 LEU A N 1
ATOM 758 C CA . LEU A 1 102 ? 32.806 -0.350 -19.166 1.00 64.94 102 LEU A CA 1
ATOM 759 C C . LEU A 1 102 ? 33.485 -1.627 -19.686 1.00 64.94 102 LEU A C 1
ATOM 761 O O . LEU A 1 102 ? 33.304 -2.689 -19.092 1.00 64.94 102 LEU A O 1
ATOM 765 N N . LYS A 1 103 ? 34.307 -1.564 -20.747 1.00 59.03 103 LYS A N 1
ATOM 766 C CA . LYS A 1 103 ? 35.117 -2.723 -21.150 1.00 59.03 103 LYS A CA 1
ATOM 767 C C . LYS A 1 103 ? 36.129 -3.017 -20.030 1.00 59.03 103 LYS A C 1
ATOM 769 O O . LYS A 1 103 ? 37.018 -2.192 -19.810 1.00 59.03 103 LYS A O 1
ATOM 774 N N . PRO A 1 104 ? 36.035 -4.155 -19.312 1.00 63.88 104 PRO A N 1
ATOM 775 C CA . PRO A 1 104 ? 37.014 -4.469 -18.283 1.00 63.88 104 PRO A CA 1
ATOM 776 C C . PRO A 1 104 ? 38.399 -4.556 -18.937 1.00 63.88 104 PRO A C 1
ATOM 778 O O . PRO A 1 104 ? 38.494 -5.032 -20.078 1.00 63.88 104 PRO A O 1
ATOM 781 N N . PRO A 1 105 ? 39.471 -4.101 -18.260 1.00 63.00 105 PRO A N 1
ATOM 782 C CA . PRO A 1 105 ? 40.817 -4.251 -18.785 1.00 63.00 105 PRO A CA 1
ATOM 783 C C . PRO A 1 105 ? 41.018 -5.729 -19.103 1.00 63.00 105 PRO A C 1
ATOM 785 O O . PRO A 1 105 ? 40.820 -6.593 -18.244 1.00 63.00 105 PRO A O 1
ATOM 788 N N . GLY A 1 106 ? 41.313 -6.010 -20.375 1.00 63.81 106 GLY A N 1
ATOM 789 C CA . GLY A 1 106 ? 41.522 -7.361 -20.866 1.00 63.81 106 GLY A CA 1
ATOM 790 C C . GLY A 1 106 ? 42.461 -8.083 -19.915 1.00 63.81 106 GLY A C 1
ATOM 791 O O . GLY A 1 106 ? 43.550 -7.591 -19.622 1.00 63.81 106 GLY A O 1
ATOM 792 N N . ARG A 1 107 ? 41.999 -9.216 -19.382 1.00 60.81 107 ARG A N 1
ATOM 793 C CA . ARG A 1 107 ? 42.805 -10.089 -18.536 1.00 60.81 107 ARG A CA 1
ATOM 794 C C . ARG A 1 107 ? 44.081 -10.384 -19.323 1.00 60.81 107 ARG A C 1
ATOM 796 O O . ARG A 1 107 ? 44.011 -11.032 -20.366 1.00 60.81 107 ARG A O 1
ATOM 803 N N . ALA A 1 108 ? 45.209 -9.829 -18.879 1.00 61.50 108 ALA A N 1
ATOM 804 C CA . ALA A 1 108 ? 46.497 -10.078 -19.507 1.00 61.50 108 ALA A CA 1
ATOM 805 C C . ALA A 1 108 ? 46.693 -11.600 -19.593 1.00 61.50 108 ALA A C 1
ATOM 807 O O . ALA A 1 108 ? 46.365 -12.293 -18.621 1.00 61.50 108 ALA A O 1
ATOM 808 N N . PRO A 1 109 ? 47.160 -12.144 -20.731 1.00 55.31 109 PRO A N 1
ATOM 809 C CA . PRO A 1 109 ? 47.402 -13.571 -20.830 1.00 55.31 109 PRO A CA 1
ATOM 810 C C . PRO A 1 109 ? 48.405 -13.950 -19.743 1.00 55.31 109 PRO A C 1
ATOM 812 O O . PRO A 1 109 ? 49.497 -13.382 -19.674 1.00 55.31 109 PRO A O 1
ATOM 815 N N . ALA A 1 110 ? 48.000 -14.873 -18.868 1.00 60.16 110 ALA A N 1
ATOM 816 C CA . ALA A 1 110 ? 48.893 -15.505 -17.915 1.00 60.16 110 ALA A CA 1
ATOM 817 C C . ALA A 1 110 ? 50.037 -16.121 -18.726 1.00 60.16 110 ALA A C 1
ATOM 819 O O . ALA A 1 110 ? 49.823 -17.067 -19.486 1.00 60.16 110 ALA A O 1
ATOM 820 N N . ARG A 1 111 ? 51.221 -15.504 -18.656 1.00 56.88 111 ARG A N 1
ATOM 821 C CA . ARG A 1 111 ? 52.429 -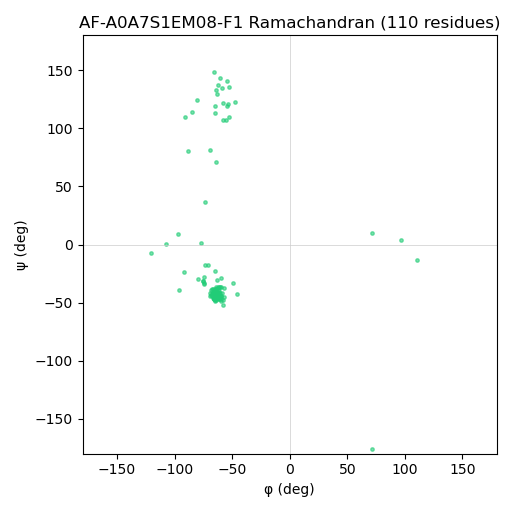16.074 -19.247 1.00 56.88 111 ARG A CA 1
ATOM 822 C C . ARG A 1 111 ? 52.741 -17.376 -18.509 1.00 56.88 111 ARG A C 1
ATOM 824 O O . ARG A 1 111 ? 52.651 -17.414 -17.284 1.00 56.88 111 ARG A O 1
ATOM 831 N N . ALA A 1 112 ? 53.013 -18.395 -19.321 1.00 55.16 112 ALA A N 1
ATOM 832 C CA . ALA A 1 112 ? 53.432 -19.744 -18.960 1.00 55.16 112 ALA A CA 1
ATOM 833 C C . ALA A 1 112 ? 54.736 -19.767 -18.155 1.00 55.16 112 ALA A C 1
ATOM 835 O O . ALA A 1 112 ? 55.536 -18.814 -18.315 1.00 55.16 112 ALA A O 1
#

Nearest PDB structures (foldseek):
  6gci-assembly1_A  TM=8.747E-01  e=1.103E+00  Thermothelomyces thermophilus ATCC 42464
  6esi-assembly1_D  TM=4.119E-01  e=9.656E+00  Xenopus laevis

Radius of gyration: 24.81 Å; Cα contacts (8 Å, |Δi|>4): 31; chains: 1; bounding box: 75×37×52 Å

Organism: Hemiselmis andersenii (NCBI:txid464988)

InterPro domains:
  IPR018108 Mitochondrial carrier protein, transmembrane region [PF00153] (8-94)
  IPR018108 Mitochondrial carrier protein, transmembrane region [PS50920] (8-92)
  IPR023395 Mitochondrial carrier protein domain superfamily [G3DSA:1.50.40.10] (1-108)
  IPR023395 Mitochondrial carrier protein domain superfamily [SSF103506] (7-94)

Secondary structure (DSSP, 8-state):
---------HHHHHHHHHHHHHHHHHHHHHHHHHHHHHHHSTT----HHHHHHHHHHHHHHHHTTTTHHHHHHHHHHHHHHHHHHHHHHHHHHHHHHHTTTT-PPP------

Foldseek 3Di:
DDDDPDPQPPVNVVVVVVVVVVVVLLVCQLVVLLVVVVVVPPPDPDDSVNSSVVQCVPVNPVSSVPCVVVVVVVVVVVVVVVVVVVVVVVVVVVVCVVVVVPPPDPPPPPDD